Protein AF-U5CYV5-F1 (afdb_monomer)

Nearest PDB structures (foldseek):
  1h89-assembly1_C  TM=9.010E-01  e=1.067E-04  Mus musculus
  6kks-assembly1_A  TM=9.315E-01  e=7.742E-04  Arabidopsis thaliana
  7xur-assembly1_A  TM=8.702E-01  e=9.694E-02  Homo sapiens
  2lr8-assembly1_A  TM=5.476E-01  e=7.032E-01  Homo sapiens

InterPro domains:
  IPR001005 SANT/Myb domain [PF00249] (9-54)
  IPR001005 SANT/Myb domain [PS50090] (4-56)
  IPR001005 SANT/Myb domain [SM00717] (8-58)
  IPR001005 SANT/Myb domain [cd00167] (11-56)
  IPR009057 Homedomain-like superfamily [SSF46689] (7-61)
  IPR017930 Myb domain [PS51294] (8-60)
  IPR053106 Plant Male Germline-Regulatory Transcription Factors [PTHR47996] (5-62)

pLDDT: mean 78.41, std 14.19, range [40.31, 90.94]

Se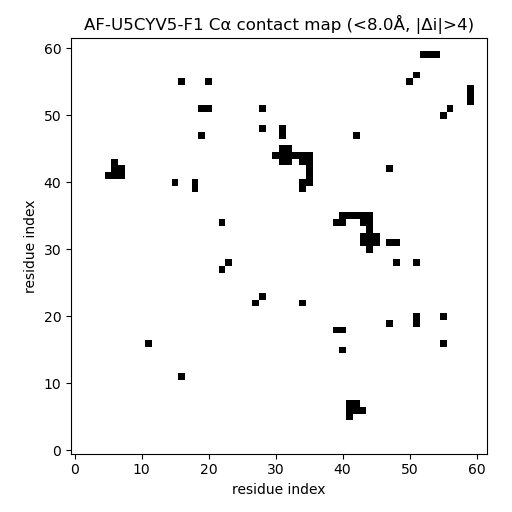condary structure (DSSP, 8-state):
---TT----SPPPHHHHHHHHHHHHHH-TT-HHHHHHTT-SSS-HHHHHHHIIIII-TT---

Structure (mmCIF, N/CA/C/O backbone):
data_AF-U5CYV5-F1
#
_entry.id   AF-U5CYV5-F1
#
loop_
_atom_site.group_PDB
_atom_site.id
_atom_site.type_symbol
_atom_site.label_atom_id
_atom_site.label_alt_id
_atom_site.label_comp_id
_atom_site.label_asym_id
_atom_site.label_entity_id
_atom_site.label_seq_id
_atom_site.pdbx_PDB_ins_code
_atom_site.Cartn_x
_atom_site.Cartn_y
_atom_site.Cartn_z
_atom_site.occupancy
_atom_site.B_iso_or_equiv
_atom_site.auth_seq_id
_atom_site.auth_comp_id
_atom_site.auth_asym_id
_atom_site.auth_atom_id
_atom_site.pdbx_PDB_model_num
ATOM 1 N N . MET A 1 1 ? 8.472 -20.273 -12.109 1.00 40.31 1 MET A N 1
ATOM 2 C CA . MET A 1 1 ? 8.980 -19.709 -10.840 1.00 40.31 1 MET A CA 1
ATOM 3 C C . MET A 1 1 ? 9.026 -18.204 -11.062 1.00 40.31 1 MET A C 1
ATOM 5 O O . MET A 1 1 ? 9.775 -17.795 -11.928 1.00 40.31 1 MET A O 1
ATOM 9 N N . PHE A 1 2 ? 8.132 -17.400 -10.472 1.00 46.25 2 PHE A N 1
ATOM 10 C CA . PHE A 1 2 ? 8.079 -15.967 -10.806 1.00 46.25 2 PHE A CA 1
ATOM 11 C C . PHE A 1 2 ? 9.210 -15.221 -10.098 1.00 46.25 2 PHE A C 1
ATOM 13 O O . PHE A 1 2 ? 9.163 -15.018 -8.880 1.00 46.25 2 PHE A O 1
ATOM 20 N N . ASP A 1 3 ? 10.220 -14.875 -10.895 1.00 44.75 3 ASP A N 1
ATOM 21 C CA . ASP A 1 3 ? 11.442 -14.166 -10.546 1.00 44.75 3 ASP A CA 1
ATOM 22 C C . ASP A 1 3 ? 11.232 -13.018 -9.556 1.00 44.75 3 ASP A C 1
ATOM 24 O O . ASP A 1 3 ? 10.454 -12.083 -9.758 1.00 44.75 3 ASP A O 1
ATOM 28 N N . ALA A 1 4 ? 12.017 -13.057 -8.482 1.00 54.50 4 ALA A N 1
ATOM 29 C CA . ALA A 1 4 ? 12.148 -12.005 -7.480 1.00 54.50 4 ALA A CA 1
ATOM 30 C C . ALA A 1 4 ? 12.972 -10.794 -7.987 1.00 54.50 4 ALA A C 1
ATOM 32 O O . ALA A 1 4 ? 13.619 -10.116 -7.192 1.00 54.50 4 ALA A O 1
ATOM 33 N N . GLY A 1 5 ? 12.973 -10.531 -9.299 1.00 47.22 5 GLY A N 1
ATOM 34 C CA . GLY A 1 5 ? 13.948 -9.659 -9.964 1.00 47.22 5 GLY A CA 1
ATOM 35 C C . GLY A 1 5 ? 13.488 -8.244 -10.328 1.00 47.22 5 GLY A C 1
ATOM 36 O O . GLY A 1 5 ? 14.337 -7.395 -10.565 1.00 47.22 5 GLY A O 1
ATOM 37 N N . ALA A 1 6 ? 12.186 -7.939 -10.342 1.00 53.41 6 ALA A N 1
ATOM 38 C CA . ALA A 1 6 ? 11.698 -6.643 -10.844 1.00 53.41 6 ALA A CA 1
ATOM 39 C C . ALA A 1 6 ? 10.695 -5.945 -9.912 1.00 53.41 6 ALA A C 1
ATOM 41 O O . ALA A 1 6 ? 9.739 -5.319 -10.361 1.00 53.41 6 ALA A O 1
ATOM 42 N N . MET A 1 7 ? 10.887 -6.026 -8.591 1.00 57.56 7 MET A N 1
ATOM 43 C CA . MET A 1 7 ? 10.170 -5.096 -7.710 1.00 57.56 7 MET A CA 1
ATOM 44 C C . MET A 1 7 ? 10.676 -3.689 -7.990 1.00 57.56 7 MET A C 1
ATOM 46 O O . MET A 1 7 ? 11.870 -3.432 -7.815 1.00 57.56 7 MET A O 1
ATOM 50 N N . ARG A 1 8 ? 9.779 -2.768 -8.370 1.00 59.62 8 ARG A N 1
ATOM 51 C CA . ARG A 1 8 ? 10.137 -1.347 -8.439 1.00 59.62 8 ARG A CA 1
ATOM 52 C C . ARG A 1 8 ? 10.727 -0.950 -7.084 1.00 59.62 8 ARG A C 1
ATOM 54 O O . ARG A 1 8 ? 10.051 -1.002 -6.056 1.00 59.62 8 ARG A O 1
ATOM 61 N N . LYS A 1 9 ? 12.008 -0.587 -7.076 1.00 57.41 9 LYS A N 1
ATOM 62 C CA . LYS A 1 9 ? 12.679 0.086 -5.960 1.00 57.41 9 LYS A CA 1
ATOM 63 C C . LYS A 1 9 ? 12.641 1.573 -6.283 1.00 57.41 9 LYS A C 1
ATOM 65 O O . LYS A 1 9 ? 13.564 2.117 -6.867 1.00 57.41 9 LYS A O 1
ATOM 70 N N . GLY A 1 10 ? 11.504 2.193 -6.013 1.00 73.00 10 GLY A N 1
ATOM 71 C CA . GLY A 1 10 ? 11.260 3.591 -6.339 1.00 73.00 10 GLY 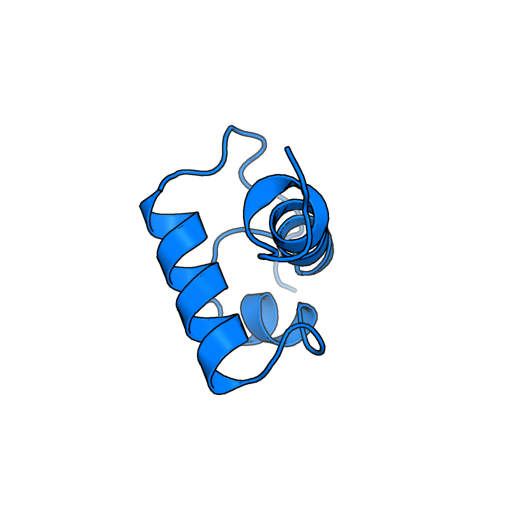A CA 1
ATOM 72 C C . GLY A 1 10 ? 10.097 4.148 -5.531 1.00 73.00 10 GLY A C 1
ATOM 73 O O . GLY A 1 10 ? 9.400 3.361 -4.871 1.00 73.00 10 GLY A O 1
ATOM 74 N N . PRO A 1 11 ? 9.890 5.474 -5.572 1.00 77.12 11 PRO A N 1
ATOM 75 C CA . PRO A 1 11 ? 8.775 6.121 -4.895 1.00 77.12 11 PRO A CA 1
ATOM 76 C C . PRO A 1 11 ? 7.455 5.463 -5.302 1.00 77.12 11 PRO A C 1
ATOM 78 O O . PRO A 1 11 ? 7.329 4.921 -6.404 1.00 77.12 11 PRO A O 1
ATOM 81 N N . TRP A 1 12 ? 6.519 5.427 -4.361 1.00 85.69 12 TRP A N 1
ATOM 82 C CA . TRP A 1 12 ? 5.151 5.005 -4.630 1.00 85.69 12 TRP A CA 1
ATOM 83 C C . TRP A 1 12 ? 4.475 6.074 -5.466 1.00 85.69 12 TRP A C 1
ATOM 85 O O .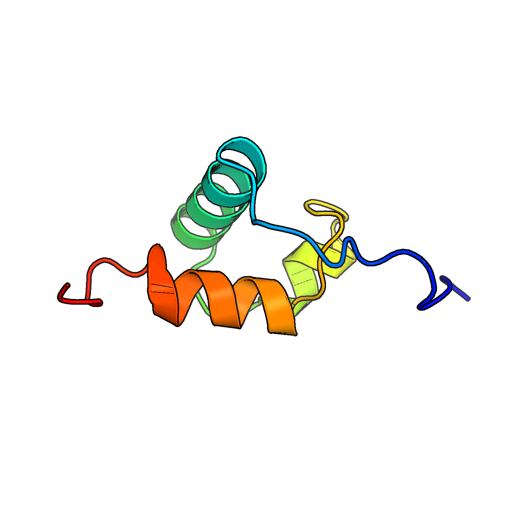 TRP A 1 12 ? 4.548 7.255 -5.120 1.00 85.69 12 TRP A O 1
ATOM 95 N N . MET A 1 13 ? 3.872 5.642 -6.563 1.00 86.62 13 MET A N 1
ATOM 96 C CA . MET A 1 13 ? 3.083 6.518 -7.411 1.00 86.62 13 MET A CA 1
ATOM 97 C C . MET A 1 13 ? 1.664 6.645 -6.844 1.00 86.62 13 MET A C 1
ATOM 99 O O . MET A 1 13 ? 1.194 5.704 -6.194 1.00 86.62 13 MET A O 1
ATOM 103 N N . PRO A 1 14 ? 0.981 7.779 -7.064 1.00 86.88 14 PRO A N 1
ATOM 104 C CA . PRO A 1 14 ? -0.384 7.970 -6.583 1.00 86.88 14 PRO A CA 1
ATOM 105 C C . PRO A 1 14 ? -1.332 6.876 -7.092 1.00 86.88 14 PRO A C 1
ATOM 107 O O . PRO A 1 14 ? -2.144 6.385 -6.316 1.00 86.88 14 PRO A O 1
ATOM 110 N N . GLU A 1 15 ? -1.150 6.385 -8.320 1.00 88.88 15 GLU A N 1
ATOM 111 C CA . GLU A 1 15 ? -1.965 5.295 -8.867 1.00 88.88 15 GLU A CA 1
ATOM 112 C C . GLU A 1 15 ? -1.752 3.979 -8.095 1.00 88.88 15 GLU A C 1
ATOM 114 O O . GLU A 1 15 ? -2.683 3.200 -7.887 1.00 88.88 15 GLU A O 1
ATOM 119 N N . GLU A 1 16 ? -0.522 3.718 -7.627 1.00 88.31 16 GLU A N 1
ATOM 120 C CA . GLU A 1 16 ? -0.234 2.542 -6.796 1.00 88.31 16 GLU A CA 1
ATOM 121 C C . GLU A 1 16 ? -0.904 2.657 -5.420 1.00 88.31 16 GLU A C 1
ATOM 123 O O . GLU A 1 16 ? -1.381 1.658 -4.872 1.00 88.31 16 GLU A O 1
ATOM 128 N N . ASP A 1 17 ? -0.930 3.869 -4.863 1.00 89.12 17 ASP A N 1
ATOM 129 C CA . ASP A 1 17 ? -1.581 4.162 -3.590 1.00 89.12 17 ASP A CA 1
ATOM 130 C C . ASP A 1 17 ? -3.104 4.020 -3.698 1.00 89.12 17 ASP A C 1
ATOM 132 O O . ASP A 1 17 ? -3.710 3.443 -2.799 1.00 89.12 17 ASP A O 1
ATOM 136 N N . GLU A 1 18 ? -3.717 4.469 -4.797 1.00 90.81 18 GLU A N 1
ATOM 137 C CA . GLU A 1 18 ? -5.153 4.307 -5.054 1.00 90.81 18 GLU A CA 1
ATOM 138 C C . GLU A 1 18 ? -5.554 2.833 -5.125 1.00 90.81 18 GLU A C 1
ATOM 140 O O . GLU A 1 18 ? -6.492 2.417 -4.447 1.00 90.81 18 GLU A O 1
ATOM 145 N N . ILE A 1 19 ? -4.803 2.012 -5.866 1.00 90.00 19 ILE A N 1
ATOM 146 C CA . ILE A 1 19 ? -5.047 0.562 -5.939 1.00 90.00 19 ILE A CA 1
ATOM 147 C C . ILE A 1 19 ? -4.901 -0.078 -4.553 1.00 90.00 19 ILE A C 1
ATOM 149 O O . ILE A 1 19 ? -5.687 -0.948 -4.167 1.00 90.00 19 ILE A O 1
ATOM 153 N N . LEU A 1 20 ? -3.887 0.341 -3.790 1.00 89.38 20 LEU A N 1
ATOM 154 C CA . LEU A 1 20 ? -3.655 -0.157 -2.441 1.00 89.38 20 LEU A CA 1
ATOM 155 C C . LEU A 1 20 ? -4.791 0.246 -1.487 1.00 89.38 20 LEU A C 1
ATOM 157 O O . LEU A 1 20 ? -5.255 -0.590 -0.712 1.00 89.38 20 LEU A O 1
ATOM 161 N N . LEU A 1 21 ? -5.255 1.495 -1.562 1.00 89.75 21 LEU A N 1
ATOM 162 C CA . LEU A 1 21 ? -6.383 2.033 -0.799 1.00 89.75 21 LEU A CA 1
ATOM 163 C C . LEU A 1 21 ? -7.677 1.298 -1.125 1.00 89.75 21 LEU A C 1
ATOM 165 O O . LEU A 1 21 ? -8.358 0.840 -0.213 1.00 89.75 21 LEU A O 1
ATOM 169 N N . GLU A 1 22 ? -7.991 1.147 -2.407 1.00 90.94 22 GLU A N 1
ATOM 170 C CA . GLU A 1 22 ? -9.170 0.441 -2.903 1.00 90.94 22 GLU A CA 1
ATOM 171 C C . GLU A 1 22 ? -9.180 -1.010 -2.402 1.00 90.94 22 GLU A C 1
ATOM 173 O O . GLU A 1 22 ? -10.162 -1.481 -1.822 1.00 90.94 22 GLU A O 1
ATOM 178 N N . TYR A 1 23 ? -8.046 -1.708 -2.526 1.00 89.75 23 TYR A N 1
ATOM 179 C CA . TYR A 1 23 ? -7.905 -3.069 -2.020 1.00 89.75 23 TYR A CA 1
ATOM 180 C C . TYR A 1 23 ? -8.16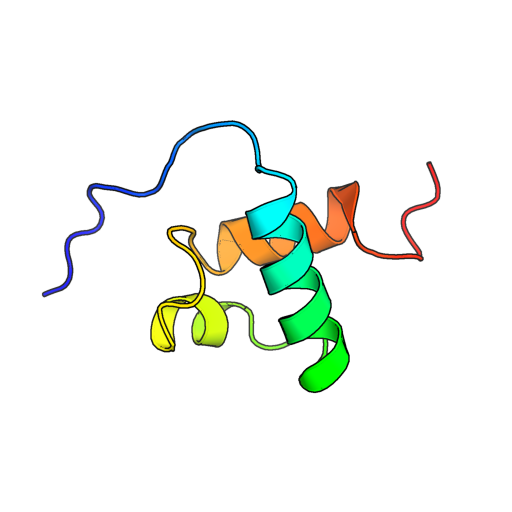7 -3.149 -0.513 1.00 89.75 23 TYR A C 1
ATOM 182 O O . TYR A 1 23 ? -8.889 -4.033 -0.048 1.00 89.75 23 TYR A O 1
ATOM 190 N N . VAL A 1 24 ? -7.594 -2.227 0.261 1.00 89.25 24 VAL A N 1
ATOM 191 C CA . VAL A 1 24 ? -7.760 -2.197 1.717 1.00 89.25 24 VAL A CA 1
ATOM 192 C C . VAL A 1 24 ? -9.171 -1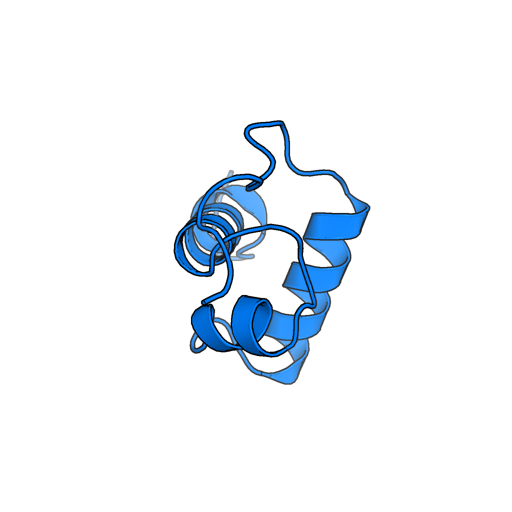.784 2.116 1.00 89.25 24 VAL A C 1
ATOM 194 O O . VAL A 1 24 ? -9.702 -2.313 3.087 1.00 89.25 24 VAL A O 1
ATOM 197 N N . ARG A 1 25 ? -9.819 -0.904 1.359 1.00 87.56 25 ARG A N 1
ATOM 198 C CA . ARG A 1 25 ? -11.215 -0.524 1.573 1.00 87.56 25 ARG A CA 1
ATOM 199 C C . ARG A 1 25 ? -12.155 -1.712 1.371 1.00 87.56 25 ARG A C 1
ATOM 201 O O . ARG A 1 25 ? -13.103 -1.866 2.133 1.00 87.56 25 ARG A O 1
ATOM 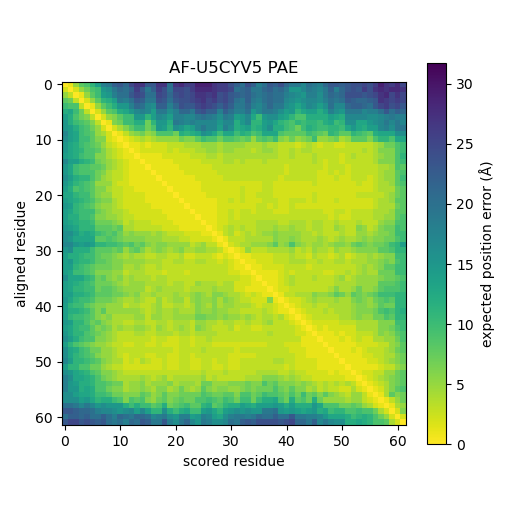208 N N . GLN A 1 26 ? -11.882 -2.558 0.378 1.00 89.69 26 GLN A N 1
ATOM 209 C CA . GLN A 1 26 ? -12.709 -3.728 0.067 1.00 89.69 26 GLN A CA 1
ATOM 210 C C . GLN A 1 26 ? -12.412 -4.940 0.964 1.00 89.69 26 GLN A C 1
ATOM 212 O O . GLN A 1 26 ? -13.332 -5.620 1.414 1.00 89.69 26 GLN A O 1
ATOM 217 N N . HIS A 1 27 ? -11.135 -5.238 1.223 1.00 87.62 27 HIS A N 1
ATOM 218 C CA . HIS A 1 27 ? -10.709 -6.457 1.926 1.00 87.62 27 HIS A CA 1
ATOM 219 C C . HIS A 1 27 ? -10.187 -6.223 3.352 1.00 87.62 27 HIS A C 1
ATOM 221 O O . HIS A 1 27 ? -10.121 -7.167 4.141 1.00 87.62 27 HIS A O 1
ATOM 227 N N . GLY A 1 28 ? -9.816 -4.995 3.702 1.00 86.31 28 GLY A N 1
ATOM 228 C CA . GLY A 1 28 ? -9.144 -4.648 4.952 1.00 86.31 28 GLY A CA 1
ATOM 229 C C . GLY A 1 28 ? -7.611 -4.796 4.896 1.00 86.31 28 GLY A C 1
ATOM 230 O O . GLY A 1 28 ? -7.072 -5.515 4.049 1.00 86.31 28 GLY A O 1
ATOM 231 N N . PRO A 1 29 ? -6.874 -4.162 5.830 1.00 85.38 29 PRO A N 1
ATOM 232 C CA . PRO A 1 29 ? -5.406 -4.131 5.864 1.00 85.38 29 PRO A CA 1
ATOM 233 C C . PRO A 1 29 ? -4.776 -5.428 6.417 1.00 85.38 29 PRO A C 1
ATOM 235 O O . PRO A 1 29 ? -3.841 -5.393 7.221 1.00 85.38 29 PRO A O 1
ATOM 238 N N . ARG A 1 30 ? -5.297 -6.591 6.012 1.00 81.56 30 ARG A N 1
ATOM 239 C CA . ARG A 1 30 ? -4.921 -7.912 6.547 1.00 81.56 30 ARG A CA 1
ATOM 240 C C . ARG A 1 30 ? -4.103 -8.752 5.565 1.00 81.56 30 ARG A C 1
ATOM 242 O O . ARG A 1 30 ? -3.024 -9.227 5.914 1.00 81.56 30 ARG A O 1
ATOM 249 N N . ASP A 1 31 ? -4.550 -8.848 4.315 1.00 84.44 31 ASP A N 1
ATOM 250 C CA . ASP A 1 31 ? -4.027 -9.819 3.346 1.00 84.44 31 ASP A CA 1
ATOM 251 C C . ASP A 1 31 ? -3.181 -9.165 2.246 1.00 84.44 31 ASP A C 1
ATOM 253 O O . ASP A 1 31 ? -3.521 -9.177 1.065 1.00 84.4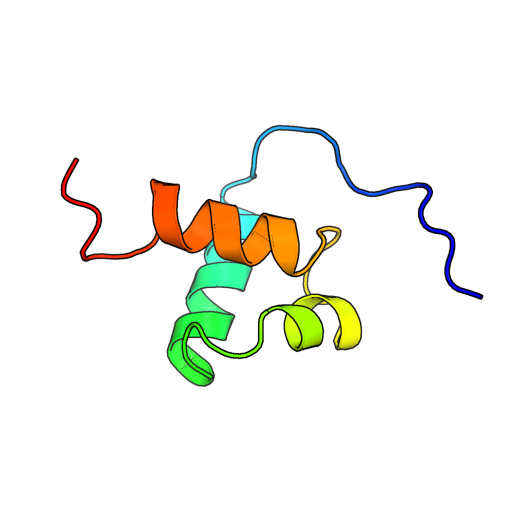4 31 ASP A O 1
ATOM 257 N N . TRP A 1 32 ? -2.030 -8.601 2.615 1.00 86.56 32 TRP A N 1
ATOM 258 C CA . TRP A 1 32 ? -1.133 -7.916 1.668 1.00 86.56 32 TRP A CA 1
ATOM 259 C C . TRP A 1 32 ? -0.488 -8.848 0.636 1.00 86.56 32 TRP A C 1
ATOM 261 O O . TRP A 1 32 ? -0.164 -8.436 -0.476 1.00 86.56 32 TRP A O 1
ATOM 271 N N . SER A 1 33 ? -0.290 -10.120 0.985 1.00 84.19 33 SER A N 1
ATOM 272 C CA . SER A 1 33 ? 0.246 -11.133 0.068 1.00 84.19 33 SER A CA 1
ATOM 273 C C . SER A 1 33 ? -0.707 -11.413 -1.096 1.00 84.19 33 SER A C 1
ATOM 275 O O . SER A 1 33 ? -0.249 -11.716 -2.198 1.00 84.19 33 SER A O 1
ATOM 277 N N . ALA A 1 34 ? -2.018 -11.258 -0.881 1.00 85.69 34 ALA A N 1
ATOM 278 C CA . ALA A 1 34 ? -3.018 -11.440 -1.923 1.00 85.69 34 ALA A CA 1
ATOM 279 C C . ALA A 1 34 ? -2.972 -10.325 -2.977 1.00 85.69 34 ALA A C 1
ATOM 281 O O . ALA A 1 34 ? -3.264 -10.608 -4.130 1.00 85.69 34 ALA A O 1
ATOM 282 N N . ILE A 1 35 ? -2.489 -9.119 -2.652 1.00 84.44 35 ILE A N 1
ATOM 283 C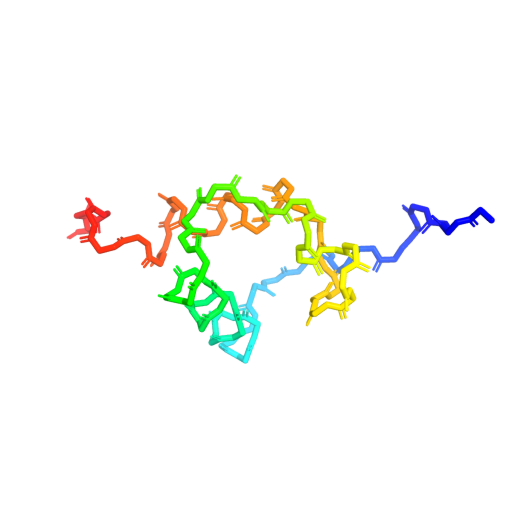 CA . ILE A 1 35 ? -2.240 -8.055 -3.644 1.00 84.44 35 ILE A CA 1
ATOM 284 C C . ILE A 1 35 ? -1.235 -8.524 -4.698 1.00 84.44 35 ILE A C 1
ATOM 286 O O . ILE A 1 35 ? -1.478 -8.400 -5.897 1.00 84.44 35 ILE A O 1
ATOM 290 N N . ARG A 1 36 ? -0.125 -9.127 -4.248 1.00 81.25 36 ARG A N 1
ATOM 291 C CA . ARG A 1 36 ? 0.876 -9.718 -5.145 1.00 81.25 36 ARG A CA 1
ATOM 292 C C . ARG A 1 36 ? 0.321 -10.944 -5.864 1.00 81.25 36 ARG A C 1
ATOM 294 O O . ARG A 1 36 ? 0.557 -11.090 -7.054 1.00 81.25 36 ARG A O 1
ATOM 301 N N . SER A 1 37 ? -0.395 -11.815 -5.152 1.00 82.62 37 SER A N 1
ATOM 302 C CA . SER A 1 37 ? -0.990 -13.027 -5.737 1.00 82.62 37 SER A CA 1
ATOM 303 C C . SER A 1 37 ? -1.965 -12.695 -6.871 1.00 82.62 37 SER A C 1
ATOM 305 O O . SER A 1 37 ? -1.966 -13.346 -7.908 1.00 82.62 37 SER A O 1
ATOM 307 N N . LYS A 1 38 ? -2.746 -11.624 -6.697 1.00 83.31 38 LYS A N 1
ATOM 308 C CA . LYS A 1 38 ? -3.675 -11.082 -7.692 1.00 83.31 38 LYS A CA 1
ATOM 309 C C . LYS A 1 38 ? -2.986 -10.234 -8.770 1.00 83.31 38 LYS A C 1
ATOM 311 O O . LYS A 1 38 ? -3.656 -9.797 -9.695 1.00 83.31 38 LYS A O 1
ATOM 316 N N . GLY A 1 39 ? -1.684 -9.966 -8.647 1.00 82.69 39 GLY A N 1
ATOM 317 C CA . GLY A 1 39 ? -0.943 -9.127 -9.590 1.00 82.69 39 GLY A CA 1
ATOM 318 C C . GLY A 1 39 ? -1.408 -7.667 -9.637 1.00 82.69 39 GLY A C 1
ATOM 319 O O . GLY A 1 39 ? -1.172 -7.002 -10.636 1.00 82.69 39 GLY A O 1
ATOM 320 N N . LEU A 1 40 ? -2.061 -7.164 -8.580 1.00 84.25 40 LEU A N 1
ATOM 321 C CA . LEU A 1 40 ? -2.642 -5.812 -8.560 1.00 84.25 40 LEU A CA 1
ATOM 322 C C . LEU A 1 40 ? -1.576 -4.716 -8.614 1.00 84.25 40 LEU A C 1
ATOM 324 O O . LEU A 1 40 ? -1.816 -3.640 -9.148 1.00 84.25 40 LEU A O 1
ATOM 328 N N . LEU A 1 41 ? -0.407 -4.981 -8.026 1.00 84.19 41 LEU A N 1
ATOM 329 C CA . LEU A 1 41 ? 0.688 -4.025 -7.943 1.00 84.19 41 LEU A CA 1
ATOM 330 C C . LEU A 1 41 ? 2.027 -4.699 -8.250 1.00 84.19 41 LEU A C 1
ATOM 332 O O . LEU A 1 41 ? 2.264 -5.824 -7.794 1.00 84.19 41 LEU A O 1
ATOM 336 N N . PRO A 1 42 ? 2.969 -3.989 -8.898 1.00 82.38 42 PRO A N 1
ATOM 337 C CA . PRO A 1 42 ? 4.346 -4.444 -9.097 1.00 82.38 42 PRO A CA 1
ATOM 338 C C . PRO A 1 42 ? 5.186 -4.322 -7.805 1.00 82.38 42 PRO A C 1
ATOM 340 O O . PRO A 1 42 ? 6.371 -3.972 -7.828 1.00 82.38 42 PRO A O 1
ATOM 343 N N . ARG A 1 43 ? 4.572 -4.586 -6.645 1.00 81.88 43 ARG A N 1
ATOM 344 C CA . ARG A 1 43 ? 5.150 -4.453 -5.302 1.00 81.88 43 ARG A CA 1
ATOM 345 C C . ARG A 1 43 ? 4.927 -5.735 -4.504 1.00 81.88 43 ARG A C 1
ATOM 347 O O . ARG A 1 43 ? 4.024 -6.525 -4.764 1.00 81.88 43 ARG A O 1
ATOM 354 N N . THR A 1 44 ? 5.772 -5.966 -3.503 1.00 84.12 44 THR A N 1
ATOM 355 C CA . THR A 1 44 ? 5.550 -7.071 -2.561 1.00 84.12 44 THR A CA 1
ATOM 356 C C . THR A 1 44 ? 4.507 -6.724 -1.526 1.00 84.12 44 THR A C 1
ATOM 358 O O . THR A 1 44 ? 4.440 -5.583 -1.079 1.00 84.12 44 THR A O 1
ATOM 361 N N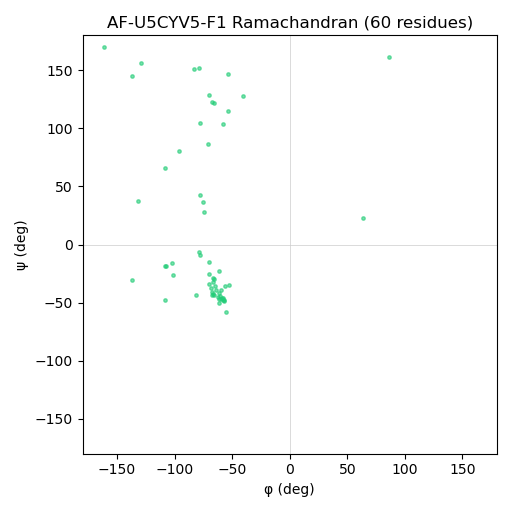 . GLY A 1 45 ? 3.815 -7.746 -1.014 1.00 84.62 45 GLY A N 1
ATOM 362 C CA . GLY A 1 45 ? 2.917 -7.584 0.132 1.00 84.62 45 GLY A CA 1
ATOM 363 C C . GLY A 1 45 ? 3.594 -6.908 1.333 1.00 84.62 45 GLY A C 1
ATOM 364 O O . GLY A 1 45 ? 2.988 -6.067 1.989 1.00 84.62 45 GLY A O 1
ATOM 365 N N . LYS A 1 46 ? 4.890 -7.168 1.571 1.00 84.25 46 LYS A N 1
ATOM 366 C CA . LYS A 1 46 ? 5.667 -6.453 2.598 1.00 84.25 46 LYS A CA 1
ATOM 367 C C . LYS A 1 46 ? 5.744 -4.944 2.327 1.00 84.25 46 LYS A C 1
ATOM 369 O O . LYS A 1 46 ? 5.557 -4.160 3.251 1.00 84.25 46 LYS A O 1
ATOM 374 N N . SER A 1 47 ? 6.002 -4.540 1.081 1.00 85.75 47 SER A N 1
ATOM 375 C CA . SER A 1 47 ? 6.049 -3.128 0.685 1.00 85.75 47 SER A CA 1
ATOM 376 C C . SER A 1 47 ? 4.673 -2.464 0.778 1.00 85.75 47 SER A C 1
ATOM 378 O O . SER A 1 47 ? 4.577 -1.376 1.336 1.00 85.75 47 SER A O 1
ATOM 380 N N . CYS A 1 48 ? 3.614 -3.145 0.328 1.00 88.25 48 CYS A N 1
ATOM 381 C CA . CYS A 1 48 ? 2.225 -2.691 0.442 1.00 88.25 48 CYS A CA 1
ATOM 382 C C . CYS A 1 48 ? 1.831 -2.421 1.901 1.00 88.25 48 CYS A C 1
ATOM 384 O O . CYS A 1 48 ? 1.353 -1.336 2.222 1.00 88.25 48 CYS A O 1
ATOM 386 N N . ARG A 1 49 ? 2.130 -3.363 2.808 1.00 88.44 49 ARG A N 1
ATOM 387 C CA . ARG A 1 49 ? 1.905 -3.181 4.249 1.00 88.44 49 ARG A CA 1
ATOM 388 C C . ARG A 1 49 ? 2.639 -1.952 4.782 1.00 88.44 49 ARG A C 1
ATOM 390 O O . ARG A 1 49 ? 2.042 -1.155 5.493 1.00 88.44 49 ARG A O 1
ATOM 397 N N . LEU A 1 50 ? 3.923 -1.806 4.442 1.00 87.62 50 LEU A N 1
ATOM 398 C CA . LEU A 1 50 ? 4.746 -0.660 4.840 1.00 87.62 50 LEU A CA 1
ATOM 399 C C . LEU A 1 50 ? 4.148 0.663 4.352 1.00 87.62 50 LEU A C 1
ATOM 401 O O . LEU A 1 50 ? 4.052 1.599 5.139 1.00 87.62 50 LEU A O 1
ATOM 405 N N . ARG A 1 51 ? 3.719 0.746 3.089 1.00 88.38 51 ARG A N 1
ATOM 406 C CA . ARG A 1 51 ? 3.108 1.963 2.543 1.00 88.38 51 ARG A CA 1
ATOM 407 C C . ARG A 1 51 ? 1.819 2.320 3.267 1.00 88.38 51 ARG A C 1
ATOM 409 O O . ARG A 1 51 ? 1.657 3.471 3.664 1.00 88.38 51 ARG A O 1
ATOM 416 N N . TRP A 1 52 ? 0.966 1.324 3.505 1.00 88.38 52 TRP A N 1
ATOM 417 C CA . TRP A 1 52 ? -0.267 1.516 4.256 1.00 88.38 52 TRP A CA 1
ATOM 418 C C . TRP A 1 52 ? 0.003 2.115 5.635 1.00 88.38 52 TRP A C 1
ATOM 420 O O . TRP A 1 52 ? -0.444 3.218 5.922 1.00 88.38 52 TRP A O 1
ATOM 430 N N . VAL A 1 53 ? 0.815 1.445 6.456 1.00 87.06 53 VAL A N 1
ATOM 431 C CA . VAL A 1 53 ? 1.055 1.872 7.845 1.00 87.06 53 VAL A CA 1
ATOM 432 C C . VAL A 1 53 ? 1.873 3.157 7.983 1.00 87.06 53 VAL A C 1
ATOM 434 O O . VAL A 1 53 ? 1.903 3.702 9.074 1.00 87.06 53 VAL A O 1
ATOM 437 N N . ASN A 1 54 ? 2.558 3.624 6.933 1.00 83.75 54 ASN A N 1
ATOM 438 C CA . ASN A 1 54 ? 3.354 4.859 6.988 1.00 83.75 54 ASN A CA 1
ATOM 439 C C . ASN A 1 54 ? 2.672 6.070 6.347 1.00 83.75 54 ASN A C 1
ATOM 441 O O . ASN A 1 54 ? 3.048 7.193 6.669 1.00 83.75 54 ASN A O 1
ATOM 445 N N . LYS A 1 55 ? 1.770 5.872 5.377 1.00 81.38 55 LYS A N 1
ATOM 446 C CA . LYS A 1 55 ? 1.232 6.977 4.564 1.00 81.38 55 LYS A CA 1
ATOM 447 C C . LYS A 1 55 ? -0.271 6.931 4.306 1.00 81.38 55 LYS A C 1
ATOM 449 O O . LYS A 1 55 ? -0.842 7.998 4.135 1.00 81.38 55 LYS A O 1
ATOM 454 N N . LEU A 1 56 ? -0.893 5.752 4.234 1.00 81.81 56 LEU A N 1
ATOM 455 C CA . LEU A 1 56 ? -2.298 5.625 3.801 1.00 81.81 56 LEU A CA 1
ATOM 456 C C . LEU A 1 56 ? -3.265 5.300 4.940 1.00 81.81 56 LEU A C 1
ATOM 458 O O . LEU A 1 56 ? -4.470 5.468 4.786 1.00 81.81 56 LEU A O 1
ATOM 462 N N . ASN A 1 57 ? -2.758 4.807 6.068 1.00 79.00 57 ASN A N 1
ATOM 463 C CA . ASN A 1 57 ? -3.582 4.488 7.218 1.00 79.00 57 ASN A CA 1
ATOM 464 C C . ASN A 1 57 ? -4.152 5.790 7.817 1.00 79.00 57 ASN A C 1
ATOM 466 O O . ASN A 1 57 ? -3.359 6.645 8.202 1.00 79.00 57 ASN A O 1
ATOM 470 N N . PRO A 1 58 ? -5.481 5.950 7.939 1.00 72.12 58 PRO A N 1
ATOM 471 C CA . PRO A 1 58 ? -6.088 7.148 8.527 1.00 72.12 58 PRO A CA 1
ATOM 472 C C . PRO A 1 58 ? -5.683 7.385 9.992 1.00 72.12 58 PRO A C 1
ATOM 474 O O . PRO A 1 58 ? -5.718 8.521 10.454 1.00 72.12 58 PRO A O 1
ATOM 477 N N . ASP A 1 59 ? -5.251 6.341 10.709 1.00 69.19 59 ASP A N 1
ATOM 478 C CA . ASP A 1 59 ? -4.691 6.454 12.064 1.00 69.19 59 ASP A CA 1
ATOM 479 C C . ASP A 1 59 ? -3.233 6.939 12.094 1.00 69.19 59 ASP A C 1
ATOM 481 O O . ASP A 1 59 ? -2.697 7.233 13.166 1.00 69.19 59 ASP A O 1
ATOM 485 N N . VAL A 1 60 ? -2.563 7.037 10.939 1.00 60.78 60 VAL A N 1
ATOM 486 C CA . VAL A 1 60 ? -1.271 7.725 10.840 1.00 60.78 60 VAL A CA 1
ATOM 487 C C . VAL A 1 60 ? -1.541 9.215 10.990 1.00 60.78 60 VAL A C 1
ATOM 489 O O . VAL A 1 60 ? -1.723 9.950 10.023 1.00 60.78 60 VAL A O 1
ATOM 492 N N . LYS A 1 61 ? -1.567 9.657 12.249 1.00 47.81 61 LYS A N 1
ATOM 493 C CA . LYS A 1 61 ? -1.394 11.060 12.611 1.00 47.81 61 LYS A CA 1
ATOM 494 C C . LYS A 1 61 ? -0.041 11.510 12.066 1.00 47.81 61 LYS A C 1
ATOM 496 O O . LYS A 1 61 ? 0.996 11.124 12.603 1.00 47.81 61 LYS A O 1
ATOM 501 N N . THR A 1 62 ? -0.074 12.265 10.975 1.00 46.28 62 THR A N 1
ATOM 502 C CA . THR A 1 62 ? 1.029 13.158 10.607 1.00 46.28 62 THR A CA 1
ATOM 503 C C . THR A 1 62 ? 0.812 14.487 11.311 1.00 46.28 62 THR A C 1
ATOM 505 O O . THR A 1 62 ? -0.372 14.878 11.437 1.00 46.28 62 THR A O 1
#

Solvent-accessible surface area (backbone atoms only — not comparable to full-atom values): 3981 Å² total; per-residue (Å²): 131,89,74,93,78,73,63,72,89,65,85,85,49,71,71,58,49,51,55,51,49,52,48,30,72,77,73,41,94,74,62,40,59,51,42,38,73,70,60,76,46,72,49,51,23,70,54,52,49,52,46,35,70,73,74,66,37,86,84,54,80,124

Radius of gyration: 11.48 Å; Cα contacts (8 Å, |Δi|>4): 45; chains: 1; bounding box: 27×33×24 Å

Foldseek 3Di:
DPDPPDQPPDDDDVVNLVLLLVCCVVPNLPCLQVCVVVVVDSHHSVVSSVCCVDPVPPPPDD

Mean predicted aligned error: 7.16 Å

Sequence (62 aa):
MFDAGAMRKGPWMPEEDEILLEYVRQHGPRDWSAIRSKGLLPRTGKSCRLRWVNKLNPDVKT

Organism: Amborella trichopoda (NCBI:txid13333)